Protein AF-A0A3A0DAT9-F1 (afdb_monomer_lite)

Foldseek 3Di:
DDPFWDDWDDDPNDIDTDTDPPDPDCVVVVVVCVVVPHDDPDDDDDPDPVVVVVCVVVVVVVD

Sequence (63 aa):
QTSFVEKVEAHDGQLRVTLRPGDHDYSELSKLLVEHGHRLSRMTEEEINLETAFMALTQGITS

Structure (mmCIF, N/CA/C/O backbone):
data_AF-A0A3A0DAT9-F1
#
_entry.id   AF-A0A3A0DAT9-F1
#
loop_
_atom_site.group_PDB
_atom_site.id
_atom_site.type_symbol
_atom_site.label_atom_id
_atom_site.label_alt_id
_atom_site.label_comp_id
_atom_site.label_asym_id
_atom_site.label_entity_id
_atom_site.label_seq_id
_atom_site.pdbx_PDB_ins_code
_atom_site.Cartn_x
_atom_site.Cartn_y
_atom_site.Cartn_z
_atom_site.occupancy
_atom_site.B_iso_or_equiv
_atom_site.auth_seq_id
_atom_site.auth_comp_id
_atom_site.auth_asym_id
_atom_site.auth_atom_id
_atom_site.pdbx_PDB_model_num
ATOM 1 N N . GLN A 1 1 ? -12.969 -10.169 -0.942 1.00 48.94 1 GLN A N 1
ATOM 2 C CA . GLN A 1 1 ? -11.633 -10.401 -1.530 1.00 48.94 1 GLN A CA 1
ATOM 3 C C . GLN A 1 1 ? -11.350 -9.213 -2.435 1.00 48.94 1 GLN A C 1
ATOM 5 O O . GLN A 1 1 ? -12.053 -9.042 -3.420 1.00 48.94 1 GLN A O 1
ATOM 10 N N . THR A 1 2 ? -10.455 -8.313 -2.034 1.00 59.09 2 THR A N 1
ATOM 11 C CA . THR A 1 2 ? -10.159 -7.077 -2.774 1.00 59.09 2 THR A CA 1
ATOM 12 C C . THR A 1 2 ? -9.436 -7.420 -4.074 1.00 59.09 2 THR A C 1
ATOM 14 O O . THR A 1 2 ? -8.362 -8.015 -4.062 1.00 59.09 2 THR A O 1
ATOM 17 N N . SER A 1 3 ? -10.061 -7.106 -5.209 1.00 79.06 3 SER A N 1
ATOM 18 C CA . SER A 1 3 ? -9.623 -7.546 -6.542 1.00 79.06 3 SER A CA 1
ATOM 19 C C . SER A 1 3 ? -8.383 -6.818 -7.077 1.00 79.06 3 SER A C 1
ATOM 21 O O . SER A 1 3 ? -7.880 -7.201 -8.123 1.00 79.06 3 SER A O 1
ATOM 23 N N . PHE A 1 4 ? -7.899 -5.784 -6.398 1.00 84.81 4 PHE A N 1
ATOM 24 C CA . PHE A 1 4 ? -6.842 -4.895 -6.898 1.00 84.81 4 PHE A CA 1
ATOM 25 C C . PHE A 1 4 ? -5.553 -4.955 -6.065 1.00 84.81 4 PHE A C 1
ATOM 27 O O . PHE A 1 4 ? -4.546 -4.351 -6.416 1.00 84.81 4 PHE A O 1
ATOM 34 N N . VAL A 1 5 ? -5.558 -5.703 -4.956 1.00 89.56 5 VAL A N 1
ATOM 35 C CA . VAL A 1 5 ? -4.375 -5.895 -4.108 1.00 89.56 5 VAL A CA 1
ATOM 36 C C . VAL A 1 5 ? -3.659 -7.175 -4.525 1.00 89.56 5 VAL A C 1
ATOM 38 O O . VAL A 1 5 ? -4.290 -8.222 -4.717 1.00 89.56 5 VAL A O 1
ATOM 41 N N . GLU A 1 6 ? -2.344 -7.081 -4.678 1.00 90.12 6 GLU A N 1
ATOM 42 C CA . GLU A 1 6 ? -1.449 -8.205 -4.947 1.00 90.12 6 GLU A CA 1
ATOM 43 C C . GLU A 1 6 ? -0.789 -8.702 -3.659 1.00 90.12 6 GLU A C 1
ATOM 45 O O . GLU A 1 6 ? -0.807 -9.900 -3.375 1.00 90.12 6 GLU A O 1
ATOM 50 N N . LYS A 1 7 ? -0.254 -7.783 -2.847 1.00 88.88 7 LYS A N 1
ATOM 51 C CA . LYS A 1 7 ? 0.497 -8.120 -1.633 1.00 88.88 7 LYS A CA 1
ATOM 52 C C . LYS A 1 7 ? 0.229 -7.112 -0.521 1.00 88.88 7 LYS A C 1
ATOM 54 O O . LYS A 1 7 ? 0.047 -5.927 -0.781 1.00 88.88 7 LYS A O 1
ATOM 59 N N . VAL A 1 8 ? 0.223 -7.584 0.723 1.00 90.56 8 VAL A N 1
ATOM 60 C CA . VAL A 1 8 ? 0.143 -6.742 1.924 1.00 90.56 8 VAL A CA 1
ATOM 61 C C . VAL A 1 8 ? 1.236 -7.175 2.889 1.00 90.56 8 VAL A C 1
ATOM 63 O O . VAL A 1 8 ? 1.345 -8.357 3.213 1.00 90.56 8 VAL A O 1
ATOM 66 N N . GLU A 1 9 ? 2.022 -6.217 3.361 1.00 91.62 9 GLU A N 1
ATOM 67 C CA . GLU A 1 9 ? 3.098 -6.419 4.324 1.00 91.62 9 GLU A CA 1
ATOM 68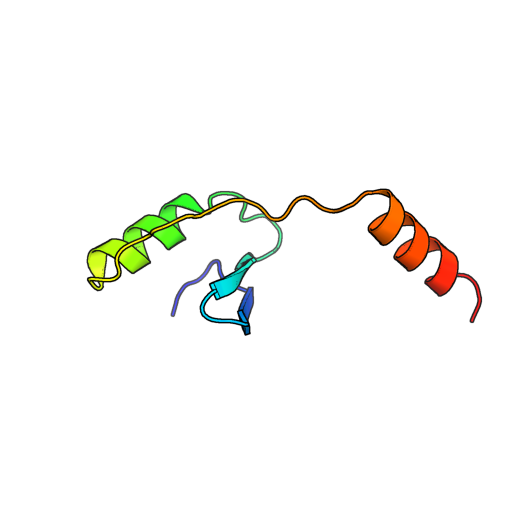 C C . GLU A 1 9 ? 2.916 -5.442 5.484 1.00 91.62 9 GLU A C 1
ATOM 70 O O . GLU A 1 9 ? 2.798 -4.234 5.286 1.00 91.62 9 GLU A O 1
ATOM 75 N N . ALA A 1 10 ? 2.876 -5.963 6.707 1.00 89.88 10 ALA A N 1
ATOM 76 C CA . ALA A 1 10 ? 2.845 -5.143 7.909 1.00 89.88 10 ALA A CA 1
ATOM 77 C C . ALA A 1 10 ? 4.278 -4.944 8.417 1.00 89.88 10 ALA A C 1
ATOM 79 O O . ALA A 1 10 ? 4.971 -5.923 8.691 1.00 89.88 10 ALA A O 1
ATOM 80 N N . HIS A 1 11 ? 4.715 -3.692 8.548 1.00 84.38 11 HIS A N 1
ATOM 81 C CA . HIS A 1 11 ? 6.059 -3.347 9.010 1.00 84.38 11 HIS A CA 1
ATOM 82 C C . HIS A 1 11 ? 6.014 -2.107 9.905 1.00 84.38 11 HIS A C 1
ATOM 84 O O . HIS A 1 11 ? 5.464 -1.085 9.504 1.00 84.38 11 HIS A O 1
ATOM 90 N N . ASP A 1 12 ? 6.571 -2.187 11.118 1.00 82.56 12 ASP A N 1
ATOM 91 C CA . ASP A 1 12 ? 6.671 -1.072 12.080 1.00 82.56 12 ASP A CA 1
ATOM 92 C C . ASP A 1 12 ? 5.375 -0.257 12.271 1.00 82.56 12 ASP A C 1
ATOM 94 O O . ASP A 1 12 ? 5.381 0.972 12.320 1.00 82.56 12 ASP A O 1
ATOM 98 N N . GLY A 1 13 ? 4.228 -0.941 12.348 1.00 83.25 13 GLY A N 1
ATOM 99 C CA . GLY A 1 13 ? 2.924 -0.285 12.516 1.00 8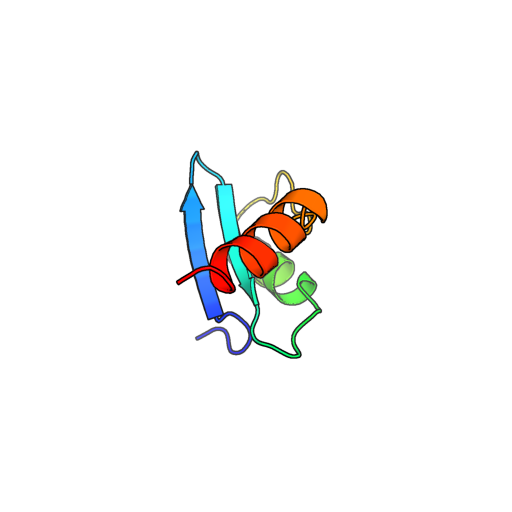3.25 13 GLY A CA 1
ATOM 100 C C . GLY A 1 13 ? 2.388 0.412 11.259 1.00 83.25 13 GLY A C 1
ATOM 101 O O . GLY A 1 13 ? 1.390 1.126 11.337 1.00 83.25 13 GLY A O 1
ATOM 102 N N . GLN A 1 14 ? 3.017 0.191 10.106 1.00 86.44 14 GLN A N 1
ATOM 103 C CA . GLN A 1 14 ? 2.559 0.627 8.791 1.00 86.44 14 GLN A CA 1
ATOM 104 C C . GLN A 1 14 ? 2.180 -0.582 7.932 1.00 86.44 14 GLN A C 1
ATOM 106 O O . GLN A 1 14 ? 2.677 -1.694 8.123 1.00 86.44 14 GLN A O 1
ATOM 111 N N . LEU A 1 15 ? 1.282 -0.357 6.977 1.00 88.44 15 LEU A N 1
ATOM 112 C CA . LEU A 1 15 ? 0.912 -1.344 5.970 1.00 88.44 15 LEU A CA 1
ATOM 113 C C . LEU A 1 15 ? 1.507 -0.910 4.638 1.00 88.44 15 LEU A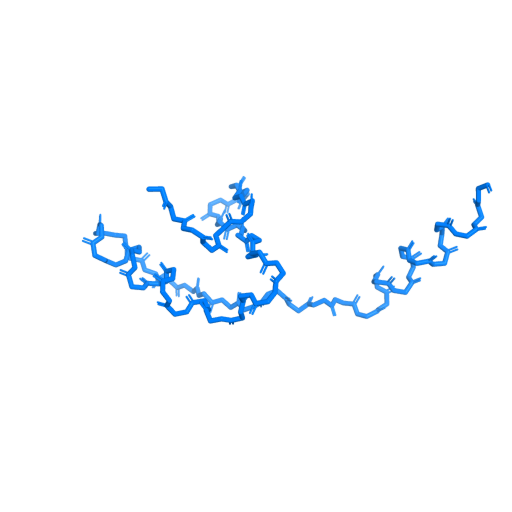 C 1
ATOM 115 O O . LEU A 1 15 ? 1.144 0.139 4.106 1.00 88.44 15 LEU A O 1
ATOM 119 N N . ARG A 1 16 ? 2.403 -1.729 4.096 1.00 89.94 16 ARG A N 1
ATOM 120 C CA . ARG A 1 16 ? 2.864 -1.620 2.717 1.00 89.94 16 ARG A CA 1
ATOM 121 C C . ARG A 1 16 ? 1.970 -2.50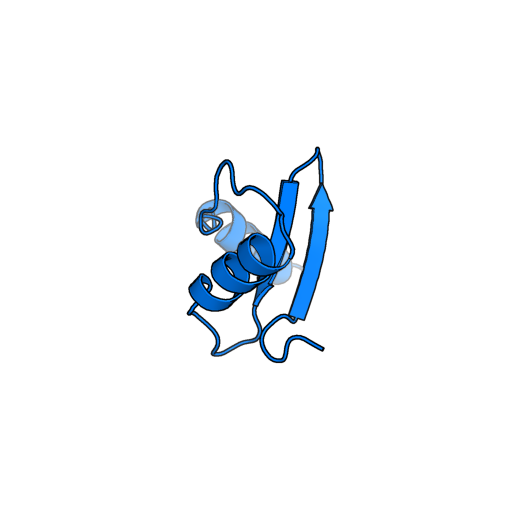6 1.865 1.00 89.94 16 ARG A C 1
ATOM 123 O O . ARG A 1 16 ? 1.840 -3.700 2.127 1.00 89.94 16 ARG A O 1
ATOM 130 N N . VAL A 1 17 ? 1.314 -1.911 0.878 1.00 90.06 17 VAL A N 1
ATOM 131 C CA . VAL A 1 17 ? 0.365 -2.611 0.011 1.00 90.06 17 VAL A CA 1
ATOM 132 C C . VAL A 1 17 ? 0.843 -2.492 -1.425 1.00 90.06 17 VAL A C 1
ATOM 134 O O . VAL A 1 17 ? 1.044 -1.389 -1.924 1.00 90.06 17 VAL A O 1
ATOM 137 N N . THR A 1 18 ? 1.018 -3.630 -2.084 1.00 89.31 18 THR A N 1
ATOM 138 C CA . THR A 1 18 ? 1.324 -3.712 -3.511 1.00 89.31 18 THR A CA 1
ATOM 139 C C . THR A 1 18 ? 0.021 -3.920 -4.266 1.00 89.31 18 THR A C 1
ATOM 141 O O . THR A 1 18 ? -0.708 -4.883 -4.002 1.00 89.31 18 THR A O 1
ATOM 144 N N . LEU A 1 19 ? -0.281 -3.002 -5.182 1.00 89.00 19 LEU A N 1
ATOM 145 C CA . LEU A 1 19 ? -1.409 -3.118 -6.101 1.00 89.00 19 LEU A CA 1
ATOM 146 C C . LEU A 1 19 ? -1.038 -3.999 -7.291 1.00 89.00 19 LEU A C 1
ATOM 148 O O . LEU A 1 19 ? 0.138 -4.129 -7.627 1.00 89.00 19 LEU A O 1
ATOM 152 N N . ARG A 1 20 ? -2.046 -4.598 -7.924 1.00 88.06 20 ARG A N 1
ATOM 153 C CA . ARG A 1 20 ? -1.830 -5.407 -9.125 1.00 88.06 20 ARG A CA 1
ATOM 154 C C . ARG A 1 20 ? -1.392 -4.532 -10.305 1.00 88.06 20 ARG A C 1
ATOM 156 O O . ARG A 1 20 ? -1.779 -3.365 -10.387 1.00 88.06 20 ARG A O 1
ATOM 163 N N . PRO A 1 21 ? -0.655 -5.093 -11.277 1.00 80.56 21 PRO A N 1
ATOM 164 C CA . PRO A 1 21 ? -0.276 -4.369 -12.483 1.00 80.56 21 PRO A CA 1
ATOM 165 C C . PRO A 1 21 ? -1.503 -3.816 -13.221 1.00 80.56 21 PRO A C 1
ATOM 167 O O . PRO A 1 21 ? -2.413 -4.566 -13.569 1.00 80.56 21 PRO A O 1
ATOM 170 N N . GLY A 1 22 ? -1.510 -2.507 -13.477 1.00 81.25 22 GLY A N 1
ATOM 171 C CA . GLY A 1 22 ? -2.628 -1.801 -14.115 1.00 81.25 22 GLY A CA 1
ATOM 172 C C . GLY A 1 22 ? -3.543 -1.062 -13.135 1.00 81.25 22 GLY A C 1
ATOM 173 O O . GLY A 1 22 ? -4.142 -0.058 -13.526 1.00 81.25 22 GLY A O 1
ATOM 174 N N . ASP A 1 23 ? -3.570 -1.466 -11.863 1.00 82.38 23 ASP A N 1
ATOM 175 C CA . ASP A 1 23 ? -4.308 -0.775 -10.807 1.00 82.38 23 ASP A CA 1
ATOM 176 C C . ASP A 1 23 ? -3.431 0.325 -10.193 1.00 82.38 23 ASP A C 1
ATOM 178 O O . ASP A 1 23 ? -2.500 0.060 -9.436 1.00 82.38 23 ASP A O 1
ATOM 182 N N . HIS A 1 24 ? -3.729 1.579 -10.539 1.00 76.00 24 HIS A N 1
ATOM 183 C CA . HIS A 1 24 ? -3.013 2.760 -10.034 1.00 76.00 24 HIS A CA 1
ATOM 184 C C . HIS A 1 24 ? -3.860 3.585 -9.056 1.00 76.00 24 HIS A C 1
ATOM 186 O O . HIS A 1 24 ? -3.351 4.487 -8.397 1.00 76.00 24 HIS A O 1
ATOM 192 N N . ASP A 1 25 ? -5.158 3.288 -8.954 1.00 82.25 25 ASP A N 1
ATOM 193 C CA . ASP A 1 25 ? -6.061 4.007 -8.061 1.00 82.25 25 ASP A CA 1
ATOM 194 C C . ASP A 1 25 ? -6.082 3.363 -6.670 1.00 82.25 25 ASP A C 1
ATOM 196 O O . ASP A 1 25 ? -6.839 2.436 -6.379 1.00 82.25 25 ASP A O 1
ATOM 200 N N . TYR A 1 26 ? -5.243 3.886 -5.780 1.00 83.88 26 TYR A N 1
ATOM 201 C CA . TYR A 1 26 ? -5.205 3.491 -4.372 1.00 83.88 26 TYR A CA 1
ATOM 202 C C . TYR A 1 26 ? -6.318 4.146 -3.528 1.00 83.88 26 TYR A C 1
ATOM 204 O O . TYR A 1 26 ? -6.407 3.890 -2.324 1.00 83.88 26 TYR A O 1
ATOM 212 N N . SER A 1 27 ? -7.197 4.966 -4.121 1.00 85.69 27 SER A N 1
ATOM 213 C CA . SER A 1 27 ? -8.322 5.595 -3.407 1.00 85.69 27 SER A CA 1
ATOM 214 C C . SER A 1 27 ? -9.358 4.571 -2.942 1.00 85.69 27 SER A C 1
ATOM 216 O O . SER A 1 27 ? -10.023 4.760 -1.925 1.00 85.69 27 SER A O 1
ATOM 218 N N . GLU A 1 28 ? -9.495 3.457 -3.658 1.00 86.06 28 GLU A N 1
ATOM 219 C CA . GLU A 1 28 ? -10.382 2.363 -3.251 1.00 86.06 28 GLU A CA 1
ATOM 220 C C . GLU A 1 28 ? -9.873 1.672 -1.979 1.00 86.06 28 GLU A C 1
ATOM 222 O O . GLU A 1 28 ? -10.661 1.279 -1.117 1.00 86.06 28 GLU A O 1
ATOM 227 N N . LEU A 1 29 ? -8.548 1.592 -1.806 1.00 87.81 29 LEU A N 1
ATOM 228 C CA . LEU A 1 29 ? -7.942 1.060 -0.587 1.00 87.81 29 LEU A CA 1
ATOM 229 C C . LEU A 1 29 ? -8.229 1.964 0.616 1.00 87.81 29 LEU A C 1
ATOM 231 O O . LEU A 1 29 ? -8.579 1.467 1.688 1.00 87.81 29 LEU A O 1
ATOM 235 N N . SER A 1 30 ? -8.107 3.285 0.450 1.00 88.44 30 SER A N 1
ATOM 236 C CA . SER A 1 30 ? -8.398 4.221 1.539 1.00 88.44 30 SER A CA 1
ATOM 237 C C . SER A 1 30 ? -9.867 4.217 1.931 1.00 88.44 30 SER A C 1
ATOM 239 O O . SER A 1 30 ? -10.156 4.175 3.129 1.00 88.44 30 SER A O 1
ATOM 241 N N . LYS A 1 31 ? -10.789 4.198 0.959 1.00 89.44 31 LYS A N 1
ATOM 242 C CA . LYS A 1 31 ? -12.229 4.055 1.230 1.00 89.44 31 LYS A CA 1
ATOM 243 C C . LYS A 1 31 ? -12.512 2.800 2.044 1.00 89.44 31 LYS A C 1
ATOM 245 O O . LYS A 1 31 ? -13.108 2.908 3.110 1.00 89.44 31 LYS A O 1
ATOM 250 N N . LEU A 1 32 ? -12.006 1.647 1.602 1.00 88.75 32 LEU A N 1
ATOM 251 C CA . LEU A 1 32 ? -12.219 0.370 2.281 1.00 88.75 32 LEU A CA 1
ATOM 252 C C . LEU A 1 32 ? -11.732 0.402 3.736 1.00 88.75 32 LEU A C 1
ATOM 254 O O . LEU A 1 32 ? -12.436 -0.034 4.645 1.00 88.75 32 LEU A O 1
ATOM 258 N N . LEU A 1 33 ? -10.529 0.932 3.973 1.00 89.12 33 LEU A N 1
ATOM 259 C CA . LEU A 1 33 ? -9.975 1.031 5.324 1.00 89.12 33 LEU A CA 1
ATOM 260 C C . LEU A 1 33 ? -10.859 1.904 6.224 1.00 89.12 33 LEU A C 1
ATOM 262 O O . LEU A 1 33 ? -11.164 1.506 7.348 1.00 89.12 33 LEU A O 1
ATOM 266 N N . VAL A 1 34 ? -11.319 3.048 5.718 1.00 90.62 34 VAL A N 1
ATOM 267 C CA . VAL A 1 34 ? -12.199 3.957 6.464 1.00 90.62 34 VAL A CA 1
ATOM 268 C C . VAL A 1 34 ? -13.579 3.339 6.712 1.00 90.62 34 VAL A C 1
ATOM 270 O O . VAL A 1 34 ? -14.082 3.429 7.832 1.00 90.62 34 VAL A O 1
ATOM 273 N N . GLU A 1 35 ? -14.173 2.672 5.719 1.00 92.44 35 GLU A N 1
ATOM 274 C CA . GLU A 1 35 ? -15.469 1.983 5.835 1.00 92.44 35 GLU A CA 1
ATOM 275 C C . GLU A 1 35 ? -15.445 0.869 6.886 1.00 92.44 35 GLU A C 1
ATOM 277 O O . GLU A 1 35 ? -16.412 0.683 7.624 1.00 92.44 35 GLU A O 1
ATOM 282 N N . HIS A 1 36 ? -14.315 0.172 7.016 1.00 90.00 36 HIS A N 1
ATOM 283 C CA . HIS A 1 36 ? -14.101 -0.831 8.058 1.00 90.00 36 HIS A CA 1
ATOM 284 C C . HIS A 1 36 ? -13.677 -0.240 9.417 1.00 90.00 36 HIS A C 1
ATOM 286 O O . HIS A 1 36 ? -13.370 -0.987 10.346 1.00 90.00 36 HIS A O 1
ATOM 292 N N . GLY A 1 37 ? -13.701 1.089 9.571 1.00 90.44 37 GLY A N 1
ATOM 293 C CA . GLY A 1 37 ? -13.454 1.780 10.839 1.00 90.44 37 GLY A CA 1
ATOM 294 C C . GLY A 1 37 ? -11.979 2.045 11.149 1.00 90.44 37 GLY A C 1
ATOM 295 O O . GLY A 1 37 ? -11.653 2.442 12.270 1.00 90.44 37 GLY A O 1
ATOM 296 N N . HIS A 1 38 ? -11.076 1.859 10.185 1.00 88.19 38 HIS A N 1
ATOM 297 C CA . HIS A 1 38 ? -9.663 2.184 10.353 1.00 88.19 38 HIS A CA 1
ATOM 298 C C . HIS A 1 38 ? -9.402 3.658 10.040 1.00 88.19 38 HIS A C 1
ATOM 300 O O . HIS A 1 38 ? -9.773 4.184 8.991 1.00 88.19 38 HIS A O 1
ATOM 306 N N . ARG A 1 39 ? -8.707 4.340 10.952 1.00 86.25 39 ARG A N 1
ATOM 307 C CA . ARG A 1 39 ? -8.278 5.723 10.743 1.00 86.25 39 ARG A CA 1
ATOM 308 C C . ARG A 1 39 ? -6.959 5.753 9.976 1.00 86.25 39 ARG A C 1
ATOM 310 O O . ARG A 1 39 ? -5.979 5.154 10.409 1.00 86.25 39 ARG A O 1
ATOM 317 N N . LEU A 1 40 ? -6.922 6.504 8.881 1.00 86.31 40 LEU A N 1
ATOM 318 C CA . LEU A 1 40 ? -5.706 6.736 8.106 1.00 86.31 40 LEU A CA 1
ATOM 319 C C . LEU A 1 40 ? -4.952 7.940 8.676 1.00 86.31 40 LEU A C 1
ATOM 321 O O . LEU A 1 40 ? -5.458 9.060 8.647 1.00 86.31 40 LEU A O 1
ATOM 325 N N . SER A 1 41 ? -3.748 7.712 9.197 1.00 86.31 41 SER A N 1
ATOM 326 C CA . SER A 1 41 ? -2.865 8.796 9.658 1.00 86.31 41 SER A CA 1
ATOM 327 C C . SER A 1 41 ? -2.057 9.395 8.507 1.00 86.31 41 SER A C 1
ATOM 329 O O . SER A 1 41 ? -1.855 10.604 8.445 1.00 86.31 41 SER A O 1
ATOM 331 N N . ARG A 1 42 ? -1.586 8.540 7.596 1.00 83.56 42 ARG A N 1
ATOM 332 C CA . ARG A 1 42 ? -0.813 8.908 6.411 1.00 83.56 42 ARG A CA 1
ATOM 333 C C . ARG A 1 42 ? -0.926 7.779 5.395 1.00 83.56 42 ARG A C 1
ATOM 335 O O . ARG A 1 42 ? -0.767 6.619 5.756 1.00 83.56 42 ARG A O 1
ATOM 342 N N . MET A 1 43 ? -1.200 8.130 4.146 1.00 86.38 43 MET A N 1
ATOM 343 C CA . MET A 1 43 ? -1.180 7.208 3.017 1.00 86.38 43 MET A CA 1
ATOM 344 C C . MET A 1 43 ? -0.472 7.924 1.876 1.00 86.38 43 MET A C 1
ATOM 346 O O . MET A 1 43 ? -0.894 9.009 1.480 1.00 86.38 43 MET A O 1
ATOM 350 N N . THR A 1 44 ? 0.638 7.363 1.418 1.00 85.06 44 THR A N 1
ATOM 351 C CA . THR A 1 44 ? 1.420 7.916 0.313 1.00 85.06 44 THR A CA 1
ATOM 352 C C . THR A 1 44 ? 1.865 6.772 -0.568 1.00 85.06 44 THR A C 1
ATOM 354 O O . THR A 1 44 ? 2.047 5.653 -0.086 1.00 85.06 44 THR A O 1
ATOM 357 N N . GLU A 1 45 ? 2.072 7.068 -1.842 1.00 83.44 45 GLU A N 1
ATOM 358 C CA . GLU A 1 45 ? 2.838 6.174 -2.693 1.00 83.44 45 GLU A CA 1
ATOM 359 C C . GLU A 1 45 ? 4.246 6.027 -2.116 1.00 83.44 45 GLU A C 1
ATOM 361 O O . GLU A 1 45 ? 4.797 6.949 -1.499 1.00 83.44 45 GLU A O 1
ATOM 366 N N . GLU A 1 46 ? 4.800 4.834 -2.270 1.00 78.12 46 GLU A N 1
ATOM 367 C CA . GLU A 1 46 ? 6.204 4.624 -1.989 1.00 78.12 46 GLU A CA 1
ATOM 368 C C . GLU A 1 46 ? 7.002 5.180 -3.163 1.00 78.12 46 GLU A C 1
ATOM 370 O O . GLU A 1 46 ? 6.904 4.687 -4.288 1.00 78.12 46 GLU A O 1
ATOM 375 N N . GLU A 1 47 ? 7.783 6.227 -2.907 1.00 73.56 47 GLU A N 1
ATOM 376 C CA . GLU A 1 47 ? 8.712 6.737 -3.903 1.00 73.56 47 GLU A CA 1
ATOM 377 C C . GLU A 1 47 ? 9.764 5.664 -4.179 1.00 73.56 47 GLU A C 1
ATOM 379 O O . GLU A 1 47 ? 10.593 5.332 -3.326 1.00 73.56 47 GLU A O 1
ATOM 384 N N . ILE A 1 48 ? 9.742 5.116 -5.394 1.00 71.19 48 ILE A N 1
ATOM 385 C CA . 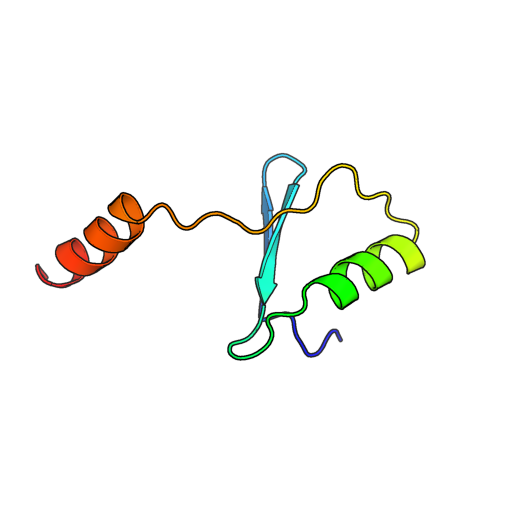ILE A 1 48 ? 10.830 4.271 -5.867 1.00 71.19 48 ILE A CA 1
ATOM 386 C C . ILE A 1 48 ? 12.073 5.151 -5.934 1.00 71.19 48 ILE A C 1
ATOM 388 O O . ILE A 1 48 ? 12.199 6.034 -6.783 1.00 71.19 48 ILE A O 1
ATOM 392 N N . ASN A 1 49 ? 13.020 4.887 -5.039 1.00 77.81 49 ASN A N 1
ATOM 393 C CA . ASN A 1 49 ? 14.339 5.476 -5.133 1.00 77.81 49 ASN A CA 1
ATOM 394 C C . ASN A 1 49 ? 15.001 4.945 -6.419 1.00 77.81 49 ASN A C 1
ATOM 396 O O . ASN A 1 49 ? 15.341 3.765 -6.517 1.00 77.81 49 ASN A O 1
ATOM 400 N N . LEU A 1 50 ? 15.138 5.816 -7.424 1.00 79.00 50 LEU A N 1
ATOM 401 C CA . LEU A 1 50 ? 15.642 5.447 -8.750 1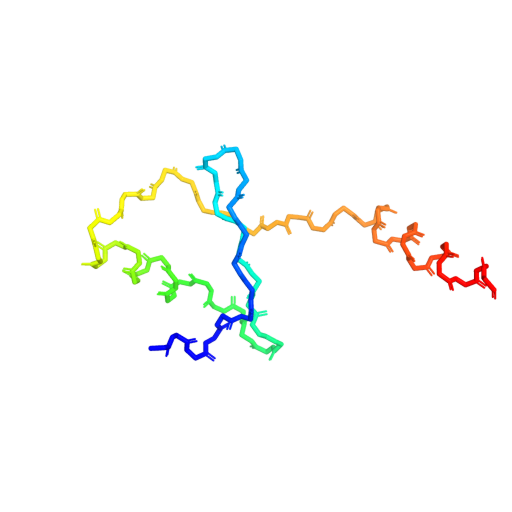.00 79.00 50 LEU A CA 1
ATOM 402 C C . LEU A 1 50 ? 17.061 4.874 -8.700 1.00 79.00 50 LEU A C 1
ATOM 404 O O . LEU A 1 50 ? 17.379 3.997 -9.494 1.00 79.00 50 LEU A O 1
ATOM 408 N N . GLU A 1 51 ? 17.892 5.315 -7.754 1.00 78.75 51 GLU A N 1
ATOM 409 C CA . GLU A 1 51 ? 19.222 4.745 -7.525 1.00 78.75 51 GLU A CA 1
ATOM 410 C C . GLU A 1 51 ? 19.119 3.295 -7.024 1.00 78.75 51 GLU A C 1
ATOM 412 O O . GLU A 1 51 ? 19.801 2.417 -7.544 1.00 78.75 51 GLU A O 1
ATOM 417 N N . THR A 1 52 ? 18.194 3.007 -6.105 1.00 72.69 52 THR A N 1
ATOM 418 C CA . THR A 1 52 ? 17.928 1.645 -5.608 1.00 72.69 52 THR A CA 1
ATOM 419 C C . THR A 1 52 ? 17.359 0.747 -6.706 1.00 72.69 52 THR A C 1
ATOM 421 O O . THR A 1 52 ? 17.802 -0.389 -6.867 1.00 72.69 52 THR A O 1
ATOM 424 N N . ALA A 1 53 ? 16.421 1.257 -7.509 1.00 75.81 53 ALA A N 1
ATOM 425 C CA . ALA A 1 53 ? 15.883 0.534 -8.660 1.00 75.81 53 ALA A CA 1
ATOM 426 C C . ALA A 1 53 ? 16.964 0.260 -9.719 1.00 75.81 53 ALA A C 1
ATOM 428 O O . ALA A 1 53 ? 17.032 -0.836 -10.276 1.00 75.81 53 ALA A O 1
ATOM 429 N N . PHE A 1 54 ? 17.849 1.231 -9.958 1.00 74.94 54 PHE A N 1
ATOM 430 C CA . PHE A 1 54 ? 18.980 1.095 -10.871 1.00 74.94 54 PHE A CA 1
ATOM 431 C C . PHE A 1 54 ? 20.014 0.082 -10.361 1.00 74.94 54 PHE A C 1
ATOM 433 O O . PHE A 1 54 ? 20.496 -0.751 -11.132 1.00 74.94 54 PHE A O 1
ATOM 440 N N . MET A 1 55 ? 20.326 0.099 -9.062 1.00 79.75 55 MET A N 1
ATOM 441 C CA . MET A 1 55 ? 21.191 -0.900 -8.433 1.00 79.75 55 MET A CA 1
ATOM 442 C C . MET A 1 55 ? 20.583 -2.301 -8.525 1.00 79.75 55 MET A C 1
ATOM 444 O O . MET A 1 55 ? 21.280 -3.218 -8.941 1.00 79.75 55 MET A O 1
ATOM 448 N N . ALA A 1 56 ? 19.294 -2.477 -8.221 1.00 74.62 56 ALA A N 1
ATOM 449 C CA . ALA A 1 56 ? 18.625 -3.774 -8.349 1.00 74.62 56 ALA A CA 1
ATOM 450 C C . ALA A 1 56 ? 18.653 -4.302 -9.796 1.00 74.62 56 ALA A C 1
ATOM 452 O O . ALA A 1 56 ? 18.916 -5.484 -10.019 1.00 74.62 56 ALA A O 1
ATOM 453 N N . LEU A 1 57 ? 18.452 -3.420 -10.784 1.00 75.62 57 LEU A N 1
ATOM 454 C CA . LEU A 1 57 ? 18.543 -3.771 -12.202 1.00 75.62 57 LEU A CA 1
ATOM 455 C C . LEU A 1 57 ? 19.963 -4.196 -12.604 1.00 75.62 57 LEU A C 1
ATOM 457 O O . LEU A 1 57 ? 20.134 -5.209 -13.274 1.00 75.62 57 LEU A O 1
ATOM 461 N N . THR A 1 58 ? 20.984 -3.432 -12.209 1.00 77.31 58 THR A N 1
ATOM 462 C CA . THR A 1 58 ? 22.379 -3.669 -12.629 1.00 77.31 58 THR A CA 1
ATOM 463 C C . THR A 1 58 ? 23.062 -4.791 -11.851 1.00 77.31 58 THR A C 1
ATOM 465 O O . THR A 1 58 ? 23.841 -5.547 -12.432 1.00 77.31 58 THR A O 1
ATOM 468 N N . GLN A 1 59 ? 22.731 -4.975 -10.571 1.00 62.31 59 GLN A N 1
ATOM 469 C CA . GLN A 1 59 ? 23.197 -6.123 -9.793 1.00 62.31 59 GLN A CA 1
ATOM 470 C C . GLN A 1 59 ? 22.573 -7.440 -10.270 1.00 62.31 59 GLN A C 1
ATOM 472 O O . GLN A 1 59 ? 23.237 -8.468 -10.202 1.00 62.31 59 GLN A O 1
ATOM 477 N N . GLY A 1 60 ? 21.363 -7.419 -10.841 1.00 57.19 60 GLY A N 1
ATOM 478 C CA . GLY A 1 60 ? 20.759 -8.594 -11.482 1.00 57.19 60 GLY A CA 1
ATOM 479 C C . GLY A 1 60 ? 21.413 -9.021 -12.806 1.00 57.19 60 GLY A C 1
ATOM 480 O O . GLY A 1 60 ? 21.168 -10.133 -13.262 1.00 57.19 60 GLY A O 1
ATOM 481 N N . ILE A 1 61 ? 22.247 -8.172 -13.423 1.00 54.59 61 ILE A N 1
ATOM 482 C CA . ILE A 1 61 ? 22.953 -8.472 -14.688 1.00 54.59 61 ILE A CA 1
ATOM 483 C C . ILE A 1 61 ? 24.304 -9.164 -14.430 1.00 54.59 61 ILE A C 1
ATOM 485 O O . ILE A 1 61 ? 24.857 -9.789 -15.332 1.00 54.59 61 ILE A O 1
ATOM 489 N N . THR A 1 62 ? 24.825 -9.107 -13.199 1.00 43.84 62 THR A N 1
ATOM 490 C CA . THR A 1 62 ? 26.046 -9.830 -12.808 1.00 43.84 62 THR A CA 1
ATOM 491 C C . THR A 1 62 ? 25.673 -11.054 -11.975 1.00 43.84 62 THR A C 1
ATOM 493 O O . THR A 1 62 ? 25.922 -11.095 -10.773 1.00 43.84 62 THR A O 1
ATOM 496 N N . SER A 1 63 ? 25.055 -12.049 -12.610 1.00 43.25 63 SER A N 1
ATOM 497 C CA . SER A 1 63 ? 25.017 -13.415 -12.085 1.00 43.25 63 SER A CA 1
ATOM 498 C C . SER A 1 63 ? 25.322 -14.415 -13.185 1.00 43.25 63 SER A C 1
ATOM 500 O O . SER A 1 63 ? 24.946 -14.150 -14.347 1.00 43.25 63 SER A O 1
#

Radius of gyration: 14.87 Å; chains: 1; bounding box: 42×22×27 Å

Secondary structure (DSSP, 8-state):
--TTEEEEEEETTEEEEEEPTT---THHHHHHHHHTT---S--------HHHHHHHHHHTT--

pLDDT: mean 80.71, std 11.45, range [43.25, 92.44]